Protein AF-0000000080867432 (afdb_homodimer)

Solvent-accessible surface area (backbone atoms only — not comparable to full-atom values): 8172 Å² total; per-residue (Å²): 126,86,88,74,66,73,33,24,35,27,32,34,70,90,60,59,46,29,37,35,76,30,63,21,35,27,71,86,76,63,45,57,24,34,33,33,27,39,71,51,92,87,46,49,41,31,28,40,49,43,70,65,50,68,28,68,39,75,54,96,84,38,81,37,52,37,47,37,83,75,42,79,51,134,124,87,88,74,66,74,33,24,36,27,32,35,73,88,60,59,48,29,36,36,75,31,63,22,35,27,70,86,77,62,46,55,24,34,31,34,28,40,73,52,92,86,46,50,42,32,29,39,50,43,68,65,50,70,29,68,40,76,56,95,86,37,80,38,50,37,47,36,83,73,42,79,52,134

Organism: NCBI:txid3151122

Radius of gyration: 16.71 Å; Cα contacts (8 Å, |Δi|>4): 340; chains: 2; bounding box: 36×56×39 Å

pLDDT: mean 95.45, std 9.07, range [40.12, 98.81]

Structure (mmCIF, N/CA/C/O backbone):
data_AF-0000000080867432-model_v1
#
loop_
_entity.id
_entity.type
_entity.pdbx_description
1 polymer 'DUF1653 domain-containing protein'
#
loop_
_atom_site.group_PDB
_atom_site.id
_atom_site.type_symbol
_atom_site.label_atom_id
_atom_site.label_alt_id
_atom_site.label_comp_id
_atom_site.label_asym_id
_atom_site.label_entity_id
_atom_site.label_seq_id
_atom_site.pdbx_PDB_ins_code
_atom_site.Cartn_x
_atom_site.Cartn_y
_atom_site.Cartn_z
_atom_site.occupancy
_atom_site.B_iso_or_equiv
_atom_site.auth_seq_id
_atom_site.auth_comp_id
_atom_site.auth_asym_id
_atom_site.auth_atom_id
_atom_site.pdbx_PDB_model_num
ATOM 1 N N . MET A 1 1 ? -16.922 -6.914 -13.891 1 40.34 1 MET A N 1
ATOM 2 C CA . MET A 1 1 ? -1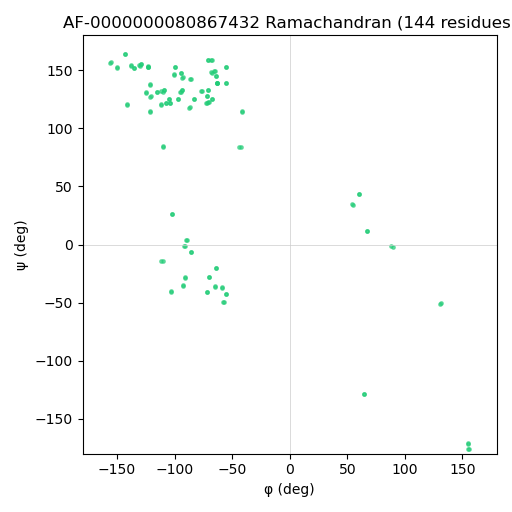6.562 -7.629 -12.672 1 40.34 1 MET A CA 1
ATOM 3 C C . MET A 1 1 ? -15.562 -6.824 -11.844 1 40.34 1 MET A C 1
ATOM 5 O O . MET A 1 1 ? -14.531 -6.387 -12.352 1 40.34 1 MET A O 1
ATOM 9 N N . ASP A 1 2 ? -16.062 -5.992 -10.844 1 53.31 2 ASP A N 1
ATOM 10 C CA . ASP A 1 2 ? -15.25 -5.109 -10.023 1 53.31 2 ASP A CA 1
ATOM 11 C C . ASP A 1 2 ? -13.961 -5.801 -9.578 1 53.31 2 ASP A C 1
ATOM 13 O O . ASP A 1 2 ? -14.008 -6.832 -8.898 1 53.31 2 ASP A O 1
ATOM 17 N N . LYS A 1 3 ? -12.828 -5.781 -10.5 1 69.81 3 LYS A N 1
ATOM 18 C CA . LYS A 1 3 ? -11.547 -6.414 -10.188 1 69.81 3 LYS A CA 1
ATOM 19 C C . LYS A 1 3 ? -11.148 -6.164 -8.734 1 69.81 3 LYS A C 1
ATOM 21 O O . LYS A 1 3 ? -11.234 -5.035 -8.25 1 69.81 3 LYS A O 1
ATOM 26 N N . LYS A 1 4 ? -11.156 -7.441 -8.062 1 85.19 4 LYS A N 1
ATOM 27 C CA . LYS A 1 4 ? -10.766 -7.367 -6.66 1 85.19 4 LYS A CA 1
ATOM 28 C C . LYS A 1 4 ? -9.555 -8.25 -6.375 1 85.19 4 LYS A C 1
ATOM 30 O O . LYS A 1 4 ? -9.312 -9.227 -7.09 1 85.19 4 LYS A O 1
ATOM 35 N N . ALA A 1 5 ? -8.695 -7.883 -5.691 1 95.06 5 ALA A N 1
ATOM 36 C CA . ALA A 1 5 ? -7.613 -8.648 -5.074 1 95.06 5 ALA A CA 1
ATOM 37 C C . ALA A 1 5 ? -7.801 -8.734 -3.561 1 95.06 5 ALA A C 1
ATOM 39 O O . ALA A 1 5 ? -7.293 -7.895 -2.814 1 95.06 5 ALA A O 1
ATOM 40 N N . PRO A 1 6 ? -8.648 -9.797 -3.197 1 95.75 6 PRO A N 1
ATOM 41 C CA . PRO A 1 6 ? -8.852 -9.906 -1.75 1 95.75 6 PRO A CA 1
ATOM 42 C C . PRO A 1 6 ? -7.539 -10.023 -0.976 1 95.75 6 PRO A C 1
ATOM 44 O O . PRO A 1 6 ? -6.543 -10.508 -1.513 1 95.75 6 PRO A O 1
ATOM 47 N N . ARG A 1 7 ? -7.648 -9.547 0.298 1 97.25 7 ARG A N 1
ATOM 48 C CA . ARG A 1 7 ? -6.488 -9.711 1.167 1 97.25 7 ARG A CA 1
ATOM 49 C C . ARG A 1 7 ? -6.203 -11.188 1.421 1 97.25 7 ARG A C 1
ATOM 51 O O . ARG A 1 7 ? -7.125 -11.992 1.539 1 97.25 7 ARG A O 1
ATOM 58 N N . GLY A 1 8 ? -4.984 -11.477 1.518 1 98.31 8 GLY A N 1
ATOM 59 C CA . GLY A 1 8 ? -4.594 -12.859 1.751 1 98.31 8 GLY A CA 1
ATOM 60 C C . GLY A 1 8 ? -3.191 -13.172 1.268 1 98.31 8 GLY A C 1
ATOM 61 O O . GLY A 1 8 ? -2.402 -12.258 1.004 1 98.31 8 GLY A O 1
ATOM 62 N N . ILE A 1 9 ? -2.895 -14.477 1.311 1 98.75 9 ILE A N 1
ATOM 63 C CA . ILE A 1 9 ? -1.599 -14.977 0.862 1 98.75 9 ILE A CA 1
ATOM 64 C C . ILE A 1 9 ? -1.692 -15.414 -0.597 1 98.75 9 ILE A C 1
ATOM 66 O O . ILE A 1 9 ? -2.625 -16.125 -0.979 1 98.75 9 ILE A O 1
ATOM 70 N N . TYR A 1 10 ? -0.769 -14.961 -1.347 1 98.75 10 TYR A N 1
ATOM 71 C CA . TYR A 1 10 ? -0.705 -15.273 -2.77 1 98.75 10 TYR A CA 1
ATOM 72 C C . TYR A 1 10 ? 0.629 -15.914 -3.129 1 98.75 10 TYR A C 1
ATOM 74 O O . TYR A 1 10 ? 1.663 -15.586 -2.543 1 98.75 10 TYR A O 1
ATOM 82 N N . ARG A 1 11 ? 0.59 -16.672 -4.113 1 98.75 11 ARG A N 1
ATOM 83 C CA . ARG A 1 11 ? 1.795 -17.266 -4.684 1 98.75 11 ARG A CA 1
ATOM 84 C C . ARG A 1 11 ? 2.086 -16.688 -6.066 1 98.75 11 ARG A C 1
ATOM 86 O O . ARG A 1 11 ? 1.245 -16.766 -6.965 1 98.75 11 ARG A O 1
ATOM 93 N N . HIS A 1 12 ? 3.246 -16.094 -6.203 1 98.5 12 HIS A N 1
ATOM 94 C CA . HIS A 1 12 ? 3.729 -15.703 -7.523 1 98.5 12 HIS A CA 1
ATOM 95 C C . HIS A 1 12 ? 4.062 -16.922 -8.375 1 98.5 12 HIS A C 1
ATOM 97 O O . HIS A 1 12 ? 4.531 -17.938 -7.855 1 98.5 12 HIS A O 1
ATOM 103 N N . TYR A 1 13 ? 3.898 -16.812 -9.609 1 98.19 13 TYR A N 1
ATOM 104 C CA . TYR A 1 13 ? 4.09 -17.984 -10.469 1 98.19 13 TYR A CA 1
ATOM 105 C C . TYR A 1 13 ? 5.539 -18.453 -10.43 1 98.19 13 TYR A C 1
ATOM 107 O O . TYR A 1 13 ? 5.828 -19.609 -10.75 1 98.19 13 TYR A O 1
ATOM 115 N N . LYS A 1 14 ? 6.406 -17.5 -10 1 97.75 14 LYS A N 1
ATOM 116 C CA . LYS A 1 14 ? 7.812 -17.875 -9.906 1 97.75 14 LYS A CA 1
ATOM 117 C C . LYS A 1 14 ? 8.117 -18.531 -8.562 1 97.75 14 LYS A C 1
ATOM 119 O O . LYS A 1 14 ? 9.242 -18.953 -8.312 1 97.75 14 LYS A O 1
ATOM 124 N N . GLY A 1 15 ? 7.117 -18.562 -7.609 1 97.75 15 GLY A N 1
ATOM 125 C CA . GLY A 1 15 ? 7.379 -19.359 -6.43 1 97.75 15 GLY A CA 1
ATOM 126 C C . GLY A 1 15 ? 7.098 -18.641 -5.133 1 97.75 15 GLY A C 1
ATOM 127 O O . GLY A 1 15 ? 6.34 -19.125 -4.289 1 97.75 15 GLY A O 1
ATOM 128 N N . PRO A 1 16 ? 7.633 -17.422 -4.965 1 98.12 16 PRO A N 1
ATOM 129 C CA . PRO A 1 16 ? 7.578 -16.797 -3.643 1 98.12 16 PRO A CA 1
ATOM 130 C C . PRO A 1 16 ? 6.156 -16.422 -3.229 1 98.12 16 PRO A C 1
ATOM 132 O O . PRO A 1 16 ? 5.277 -16.281 -4.082 1 98.12 16 PRO A O 1
ATOM 135 N N . LEU A 1 17 ? 6.023 -16.281 -1.925 1 98.69 17 LEU A N 1
ATOM 136 C CA . LEU A 1 17 ? 4.742 -15.922 -1.337 1 98.69 17 LEU A CA 1
ATOM 137 C C . LEU A 1 17 ? 4.699 -14.43 -0.999 1 98.69 17 LEU A C 1
ATOM 139 O O . LEU A 1 17 ? 5.711 -13.859 -0.583 1 98.69 17 LEU A O 1
ATOM 143 N N . TYR A 1 18 ? 3.492 -13.945 -1.147 1 98.75 18 TYR A N 1
ATOM 144 C CA . TYR A 1 18 ? 3.225 -12.555 -0.821 1 98.75 18 TYR A CA 1
ATOM 145 C C . TYR A 1 18 ? 1.93 -12.414 -0.029 1 98.75 18 TYR A C 1
ATOM 147 O O . TYR A 1 18 ? 1.02 -13.234 -0.17 1 98.75 18 TYR A O 1
ATOM 155 N N . GLU A 1 19 ? 1.891 -11.422 0.749 1 98.69 19 GLU A N 1
ATOM 156 C CA . GLU A 1 19 ? 0.644 -11.008 1.383 1 98.69 19 GLU A CA 1
ATOM 157 C C . GLU A 1 19 ? 0.071 -9.758 0.71 1 98.69 19 GLU A C 1
ATOM 159 O O . GLU A 1 19 ? 0.742 -8.727 0.625 1 98.69 19 GLU A O 1
ATOM 164 N N . VAL A 1 20 ? -1.109 -9.914 0.234 1 98.44 20 VAL A N 1
ATOM 165 C CA . VAL A 1 20 ? -1.816 -8.734 -0.256 1 98.44 20 VAL A CA 1
ATOM 166 C C . VAL A 1 20 ? -2.482 -8.008 0.911 1 98.44 20 VAL A C 1
ATOM 168 O O . VAL A 1 20 ? -3.268 -8.602 1.652 1 98.44 20 VAL A O 1
ATOM 171 N N . LEU A 1 21 ? -2.145 -6.695 1.019 1 96.94 21 LEU A N 1
ATOM 172 C CA . LEU A 1 21 ? -2.715 -5.867 2.078 1 96.94 21 LEU A CA 1
ATOM 173 C C . LEU A 1 21 ? -4 -5.195 1.61 1 96.94 21 LEU A C 1
ATOM 175 O O . LEU A 1 21 ? -4.855 -4.848 2.428 1 96.94 21 LEU A O 1
ATOM 179 N N . GLY A 1 22 ? -4.09 -4.973 0.364 1 96.75 22 GLY A N 1
ATOM 180 C CA . GLY A 1 22 ? -5.262 -4.34 -0.226 1 96.75 22 GLY A CA 1
ATOM 181 C C . GLY A 1 22 ? -4.961 -3.635 -1.535 1 96.75 22 GLY A C 1
ATOM 182 O O . GLY A 1 22 ? -3.861 -3.764 -2.078 1 96.75 22 GLY A O 1
ATOM 183 N N . VAL A 1 23 ? -6.02 -2.986 -2.025 1 98 23 VAL A N 1
ATOM 184 C CA . VAL A 1 23 ? -5.887 -2.168 -3.227 1 98 23 VAL A CA 1
ATOM 185 C C . VAL A 1 23 ? -5.941 -0.689 -2.852 1 98 23 VAL A C 1
ATOM 187 O O . VAL A 1 23 ? -6.891 -0.24 -2.207 1 98 23 VAL A O 1
ATOM 190 N N . ALA A 1 24 ? -4.867 -0.039 -3.225 1 98.12 24 ALA A N 1
ATOM 191 C CA . ALA A 1 24 ? -4.785 1.396 -2.957 1 98.12 24 ALA A CA 1
ATOM 192 C C . ALA A 1 24 ? -5.133 2.205 -4.203 1 98.12 24 ALA A C 1
ATOM 194 O O . ALA A 1 24 ? -4.965 1.728 -5.328 1 98.12 24 ALA A O 1
ATOM 195 N N . ARG A 1 25 ? -5.598 3.336 -3.898 1 97.69 25 ARG A N 1
ATOM 196 C CA . ARG A 1 25 ? -5.793 4.312 -4.969 1 97.69 25 ARG A CA 1
ATOM 197 C C . ARG A 1 25 ? -4.613 5.273 -5.051 1 97.69 25 ARG A C 1
ATOM 199 O O . ARG A 1 25 ? -4.203 5.852 -4.039 1 97.69 25 ARG A O 1
ATOM 206 N N . HIS A 1 26 ? -4.023 5.355 -6.258 1 97.69 26 HIS A N 1
ATOM 207 C CA . HIS A 1 26 ? -2.977 6.352 -6.457 1 97.69 26 HIS A CA 1
ATOM 208 C C . HIS A 1 26 ? -3.541 7.766 -6.406 1 97.69 26 HIS A C 1
ATOM 210 O O . HIS A 1 26 ? -4.344 8.148 -7.258 1 97.69 26 HIS A O 1
ATOM 216 N N . SER A 1 27 ? -3.002 8.594 -5.57 1 96.38 27 SER A N 1
ATOM 217 C CA . SER A 1 27 ? -3.617 9.883 -5.266 1 96.38 27 SER A CA 1
ATOM 218 C C . SER A 1 27 ? -3.531 10.828 -6.457 1 96.38 27 SER A C 1
ATOM 220 O O . SER A 1 27 ? -4.406 11.68 -6.648 1 96.38 27 SER A O 1
ATOM 222 N N . GLU A 1 28 ? -2.521 10.648 -7.266 1 94.56 28 GLU A N 1
ATOM 223 C CA . GLU A 1 28 ? -2.307 11.562 -8.383 1 94.56 28 GLU A CA 1
ATOM 224 C C . GLU A 1 28 ? -2.988 11.055 -9.648 1 94.56 28 GLU A C 1
ATOM 226 O O . GLU A 1 28 ? -3.543 11.836 -10.422 1 94.56 28 GLU A O 1
ATOM 231 N N . THR A 1 29 ? -3.045 9.758 -9.875 1 95.56 29 THR A N 1
ATOM 232 C CA . THR A 1 29 ? -3.537 9.219 -11.141 1 95.56 29 THR A CA 1
ATOM 233 C C . THR A 1 29 ? -4.867 8.5 -10.938 1 95.56 29 THR A C 1
ATOM 235 O O . THR A 1 29 ? -5.57 8.195 -11.906 1 95.56 29 THR A O 1
ATOM 238 N N . GLU A 1 30 ? -5.227 8.219 -9.742 1 95.94 30 GLU A N 1
ATOM 239 C CA . GLU A 1 30 ? -6.438 7.492 -9.359 1 95.94 30 GLU A CA 1
ATOM 240 C C . GLU A 1 30 ? -6.375 6.039 -9.82 1 95.94 30 GLU A C 1
ATOM 242 O O . GLU A 1 30 ? -7.379 5.324 -9.781 1 95.94 30 GLU A O 1
ATOM 247 N N . GLU A 1 31 ? -5.238 5.633 -10.227 1 96.12 31 GLU A N 1
ATOM 248 C CA . GLU A 1 31 ? -5.062 4.25 -10.656 1 96.12 31 GLU A CA 1
ATOM 249 C C . GLU A 1 31 ? -5.113 3.291 -9.469 1 96.12 31 GLU A C 1
ATOM 251 O O . GLU A 1 31 ? -4.5 3.547 -8.43 1 96.12 31 GLU A O 1
ATOM 256 N N . PRO A 1 32 ? -5.898 2.203 -9.625 1 97.94 32 PRO A N 1
ATOM 257 C CA . PRO A 1 32 ? -5.855 1.175 -8.586 1 97.94 32 PRO A CA 1
ATOM 258 C C . PRO A 1 32 ? -4.551 0.384 -8.594 1 97.94 32 PRO A C 1
ATOM 260 O O . PRO A 1 32 ? -4.121 -0.099 -9.641 1 97.94 32 PRO A O 1
ATOM 263 N N . LEU A 1 33 ? -3.916 0.308 -7.41 1 98.44 33 LEU A N 1
ATOM 264 C CA . LEU A 1 33 ? -2.67 -0.43 -7.23 1 98.44 33 LEU A CA 1
ATOM 265 C C . LEU A 1 33 ? -2.809 -1.462 -6.117 1 98.44 33 LEU A C 1
ATOM 267 O O . LEU A 1 33 ? -3.299 -1.147 -5.027 1 98.44 33 LEU A O 1
ATOM 271 N N . VAL A 1 34 ? -2.398 -2.674 -6.406 1 98.69 34 VAL A N 1
ATOM 272 C CA . VAL A 1 34 ? -2.336 -3.67 -5.34 1 98.69 34 VAL A CA 1
ATOM 273 C C . VAL A 1 34 ? -1.104 -3.422 -4.473 1 98.69 34 VAL A C 1
ATOM 275 O O . VAL A 1 34 ? -0.02 -3.143 -4.988 1 98.69 34 VAL A O 1
ATOM 278 N N . VAL A 1 35 ? -1.35 -3.434 -3.199 1 98.62 35 VAL A N 1
ATOM 279 C CA . VAL A 1 35 ? -0.269 -3.33 -2.223 1 98.62 35 VAL A CA 1
ATOM 280 C C . VAL A 1 35 ? -0.007 -4.699 -1.595 1 98.62 35 VAL A C 1
ATOM 282 O O . VAL A 1 35 ? -0.917 -5.316 -1.04 1 98.62 35 VAL A O 1
ATOM 285 N N . TYR A 1 36 ? 1.253 -5.121 -1.684 1 98.69 36 TYR A N 1
ATOM 286 C CA . TYR A 1 36 ? 1.547 -6.465 -1.205 1 98.69 36 TYR A CA 1
ATOM 287 C C . TYR A 1 36 ? 2.977 -6.562 -0.689 1 98.69 36 TYR A C 1
ATOM 289 O O . TYR A 1 36 ? 3.85 -5.805 -1.118 1 98.69 36 TYR A O 1
ATOM 297 N N . ARG A 1 37 ? 3.158 -7.434 0.199 1 98.44 37 ARG A N 1
ATOM 298 C CA . ARG A 1 37 ? 4.418 -7.609 0.916 1 98.44 37 ARG A CA 1
ATOM 299 C C . ARG A 1 37 ? 5.043 -8.961 0.597 1 98.44 37 ARG A C 1
ATOM 301 O O . ARG A 1 37 ? 4.355 -9.984 0.593 1 98.44 37 ARG A O 1
ATOM 308 N N . ALA A 1 38 ? 6.316 -8.898 0.272 1 98.25 38 ALA A N 1
ATOM 309 C CA . ALA A 1 38 ? 7.047 -10.156 0.146 1 98.25 38 ALA A CA 1
ATOM 310 C C . ALA A 1 38 ? 7.098 -10.898 1.479 1 98.25 38 ALA A C 1
ATOM 312 O O . ALA A 1 38 ? 7.289 -10.289 2.531 1 98.25 38 ALA A O 1
ATOM 313 N N . LEU A 1 39 ? 6.93 -12.156 1.463 1 98.31 39 LEU A N 1
ATOM 314 C CA . LEU A 1 39 ? 7.035 -12.953 2.682 1 98.31 39 LEU A CA 1
ATOM 315 C C . LEU A 1 39 ? 8.383 -13.672 2.746 1 98.31 39 LEU A C 1
ATOM 317 O O . LEU A 1 39 ? 8.469 -14.773 3.293 1 98.31 39 LEU A O 1
ATOM 321 N N . TYR A 1 40 ? 9.281 -13.125 2.133 1 97.44 40 TYR A N 1
ATOM 322 C CA . TYR A 1 40 ? 10.672 -13.578 2.129 1 97.44 40 TYR A CA 1
ATOM 323 C C . TYR A 1 40 ? 11.633 -12.398 2.119 1 97.44 40 TYR A C 1
ATOM 325 O O . TYR A 1 40 ? 11.219 -11.258 1.903 1 97.44 40 TYR A O 1
ATOM 333 N N . GLY A 1 41 ? 12.883 -12.711 2.447 1 95.88 41 GLY A N 1
ATOM 334 C CA . GLY A 1 41 ? 13.867 -11.641 2.443 1 95.88 41 GLY A CA 1
ATOM 335 C C . GLY A 1 41 ? 13.594 -10.57 3.48 1 95.88 41 GLY A C 1
ATOM 336 O O . GLY A 1 41 ? 13.398 -10.875 4.66 1 95.88 41 GLY A O 1
ATOM 337 N N . ASP A 1 42 ? 13.586 -9.281 3.039 1 94.94 42 ASP A N 1
ATOM 338 C CA . ASP A 1 42 ? 13.43 -8.141 3.945 1 94.94 42 ASP A CA 1
ATOM 339 C C . ASP A 1 42 ? 11.953 -7.789 4.133 1 94.94 42 ASP A C 1
ATOM 341 O O . ASP A 1 42 ? 11.633 -6.75 4.715 1 94.94 42 ASP A O 1
ATOM 345 N N . TYR A 1 43 ? 11.023 -8.602 3.529 1 96.5 43 TYR A N 1
ATOM 346 C CA . TYR A 1 43 ? 9.586 -8.367 3.66 1 96.5 43 TYR A CA 1
ATOM 347 C C . TYR A 1 43 ? 9.203 -7 3.107 1 96.5 43 TYR A C 1
ATOM 349 O O . TYR A 1 43 ? 8.414 -6.277 3.715 1 96.5 43 TYR A O 1
ATOM 357 N N . GLY A 1 44 ? 9.805 -6.742 1.944 1 96.38 44 GLY A N 1
ATOM 358 C CA . GLY A 1 44 ? 9.57 -5.457 1.3 1 96.38 44 GLY A CA 1
ATOM 359 C C . GLY A 1 44 ? 8.141 -5.266 0.852 1 96.38 44 GLY A C 1
ATOM 360 O O . GLY A 1 44 ? 7.445 -6.234 0.536 1 96.38 44 GLY A O 1
ATOM 361 N N . LEU A 1 45 ? 7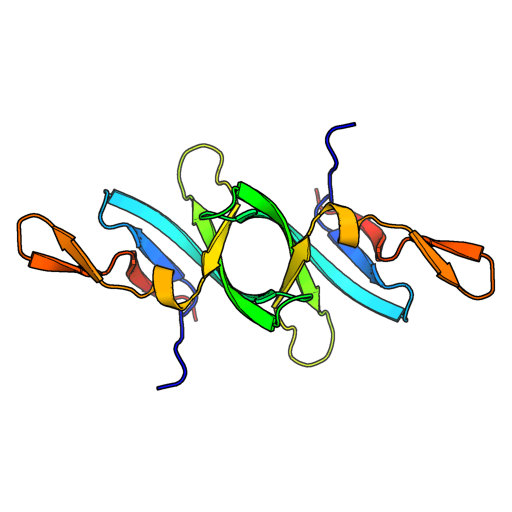.766 -4.035 0.871 1 98 45 LEU A N 1
ATOM 362 C CA . LEU A 1 45 ? 6.441 -3.637 0.401 1 98 45 LEU A CA 1
ATOM 363 C C . LEU A 1 45 ? 6.488 -3.223 -1.065 1 98 45 LEU A C 1
ATOM 365 O O . LEU A 1 45 ? 7.379 -2.473 -1.476 1 98 45 LEU A O 1
ATOM 369 N N . TRP A 1 46 ? 5.555 -3.744 -1.8 1 98.38 46 TRP A N 1
ATOM 370 C CA . TRP A 1 46 ? 5.484 -3.539 -3.242 1 98.38 46 TRP A CA 1
ATOM 371 C C . TRP A 1 46 ? 4.094 -3.076 -3.66 1 98.38 46 TRP A C 1
ATOM 373 O O . TRP A 1 46 ? 3.115 -3.311 -2.945 1 98.38 46 TRP A O 1
ATOM 383 N N . THR A 1 47 ? 4.074 -2.414 -4.766 1 98.56 47 THR A N 1
ATOM 384 C CA . THR A 1 47 ? 2.799 -2.125 -5.414 1 98.56 47 THR A CA 1
ATOM 385 C C . THR A 1 47 ? 2.904 -2.322 -6.926 1 98.56 47 THR A C 1
ATOM 387 O O . THR A 1 47 ? 3.99 -2.199 -7.5 1 98.56 47 THR A O 1
ATOM 390 N N . ARG A 1 48 ? 1.805 -2.605 -7.527 1 98.12 48 ARG A N 1
ATOM 391 C CA . ARG A 1 48 ? 1.702 -2.762 -8.977 1 98.12 48 ARG A CA 1
ATOM 392 C C . ARG A 1 48 ? 0.274 -2.52 -9.453 1 98.12 48 ARG A C 1
ATOM 394 O O . ARG A 1 48 ? -0.678 -2.672 -8.688 1 98.12 48 ARG A O 1
ATOM 401 N N . PRO A 1 49 ? 0.124 -2.162 -10.695 1 98.12 49 PRO A N 1
ATOM 402 C CA . PRO A 1 49 ? -1.253 -2.012 -11.172 1 98.12 49 PRO A CA 1
ATOM 403 C C . PRO A 1 49 ? -2.096 -3.266 -10.953 1 98.12 49 PRO A C 1
ATOM 405 O O . PRO A 1 49 ? -1.611 -4.383 -11.148 1 98.12 49 PRO A O 1
ATOM 408 N N . LEU A 1 50 ? -3.344 -3.006 -10.531 1 98.38 50 LEU A N 1
ATOM 409 C CA . LEU A 1 50 ? -4.254 -4.098 -10.195 1 98.38 50 LEU A CA 1
ATOM 410 C C . LEU A 1 50 ? -4.395 -5.059 -11.375 1 98.38 50 LEU A C 1
ATOM 412 O O . LEU A 1 50 ? -4.312 -6.277 -11.195 1 98.38 50 LEU A O 1
ATOM 416 N N . ASP A 1 51 ? -4.516 -4.531 -12.578 1 97 51 ASP A N 1
ATOM 417 C CA . ASP A 1 51 ? -4.73 -5.363 -13.758 1 97 51 ASP A CA 1
ATOM 418 C C . ASP A 1 51 ? -3.521 -6.262 -14.023 1 97 51 ASP A C 1
ATOM 420 O O . ASP A 1 51 ? -3.676 -7.41 -14.438 1 97 51 ASP A O 1
ATOM 424 N N . MET A 1 52 ? -2.393 -5.727 -13.766 1 97.81 52 MET A N 1
ATOM 425 C CA . MET A 1 52 ? -1.176 -6.504 -13.984 1 97.81 52 MET A CA 1
ATOM 426 C C . MET A 1 52 ? -1.041 -7.609 -12.938 1 97.81 52 MET A C 1
ATOM 428 O O . MET A 1 52 ? -0.576 -8.711 -13.25 1 97.81 52 MET A O 1
ATOM 432 N N . PHE A 1 53 ? -1.347 -7.301 -11.742 1 98.31 53 PHE A N 1
ATOM 433 C CA . PHE A 1 53 ? -1.312 -8.281 -10.664 1 98.31 53 PHE A CA 1
ATOM 434 C C . PHE A 1 53 ? -2.246 -9.445 -10.961 1 98.31 53 PHE A C 1
ATOM 436 O O . PHE A 1 53 ? -1.906 -10.602 -10.695 1 98.31 53 PHE A O 1
ATOM 443 N N . LEU A 1 54 ? -3.34 -9.203 -11.555 1 97.88 54 LEU A N 1
ATOM 444 C CA . LEU A 1 54 ? -4.387 -10.195 -11.75 1 97.88 54 LEU A CA 1
ATOM 445 C C . LEU A 1 54 ? -4.211 -10.914 -13.086 1 97.88 54 LEU A C 1
ATOM 447 O O . LEU A 1 54 ? -4.973 -11.828 -13.406 1 97.88 54 LEU A O 1
ATOM 451 N N . GLU A 1 55 ? -3.254 -10.547 -13.797 1 97.5 55 GLU A N 1
ATOM 452 C CA . GLU A 1 55 ? -3.078 -11.102 -15.141 1 97.5 55 GLU A CA 1
ATOM 453 C C . GLU A 1 55 ? -2.625 -12.555 -15.086 1 97.5 55 GLU A C 1
ATOM 455 O O . GLU A 1 55 ? -2.168 -13.031 -14.039 1 97.5 55 GLU A O 1
ATOM 460 N N . THR A 1 56 ? -2.887 -13.195 -16.234 1 97.81 56 THR A N 1
ATOM 461 C CA . THR A 1 56 ? -2.268 -14.492 -16.469 1 97.81 56 THR A CA 1
ATOM 462 C C . THR A 1 56 ? -0.977 -14.336 -17.266 1 97.81 56 THR A C 1
ATOM 464 O O . THR A 1 56 ? -0.838 -13.398 -18.062 1 97.81 56 THR A O 1
ATOM 467 N N . VAL A 1 57 ? -0.078 -15.227 -16.953 1 97.56 57 VAL A N 1
ATOM 468 C CA . VAL A 1 57 ? 1.17 -15.289 -17.703 1 97.56 57 VAL A CA 1
ATOM 469 C C . VAL A 1 57 ? 1.351 -16.688 -18.297 1 97.56 57 VAL A C 1
ATOM 471 O O . VAL A 1 57 ? 0.752 -17.656 -17.812 1 97.56 57 VAL A O 1
ATOM 474 N N . GLU A 1 58 ? 2.094 -16.766 -19.406 1 97.44 58 GLU A N 1
ATOM 475 C CA . GLU A 1 58 ? 2.365 -18.047 -20.031 1 97.44 58 GLU A CA 1
ATOM 476 C C . GLU A 1 58 ? 3.605 -18.703 -19.422 1 97.44 58 GLU A C 1
ATOM 478 O O . GLU A 1 58 ? 4.699 -18.141 -19.484 1 97.44 58 GLU A O 1
ATOM 483 N N . VAL A 1 59 ? 3.391 -19.844 -18.828 1 96.19 59 VAL A N 1
ATOM 484 C CA . VAL A 1 59 ? 4.48 -20.656 -18.297 1 96.19 59 VAL A CA 1
ATOM 485 C C . VAL A 1 59 ? 4.48 -22.031 -18.953 1 96.19 59 VAL A C 1
ATOM 487 O O . VAL A 1 59 ? 3.531 -22.797 -18.781 1 96.19 59 VAL A O 1
ATOM 490 N N . GLN A 1 60 ? 5.555 -22.266 -19.703 1 95.25 60 GLN A N 1
ATOM 491 C CA . GLN A 1 60 ? 5.66 -23.531 -20.422 1 95.25 60 GLN A CA 1
ATOM 492 C C . GLN A 1 60 ? 4.438 -23.766 -21.297 1 95.25 60 GLN A C 1
ATOM 494 O O . GLN A 1 60 ? 3.881 -24.859 -21.328 1 95.25 60 GLN A O 1
ATOM 499 N N . GLY A 1 61 ? 3.934 -22.75 -21.812 1 95.94 61 GLY A N 1
ATOM 500 C CA . GLY A 1 61 ? 2.854 -22.844 -22.766 1 95.94 61 GLY A CA 1
ATOM 501 C C . GLY A 1 61 ? 1.478 -22.859 -22.125 1 95.94 61 GLY A C 1
ATOM 502 O O . GLY A 1 61 ? 0.463 -22.938 -22.828 1 95.94 61 GLY A O 1
ATOM 503 N N . GLU A 1 62 ? 1.464 -22.812 -20.828 1 97.38 62 GLU A N 1
ATOM 504 C CA . GLU A 1 62 ? 0.189 -22.844 -20.125 1 97.38 62 GLU A CA 1
ATOM 505 C C . GLU A 1 62 ? -0.093 -21.5 -19.438 1 97.38 62 GLU A C 1
ATOM 507 O O . GLU A 1 62 ? 0.805 -20.906 -18.844 1 97.38 62 GLU A O 1
ATOM 512 N N . PRO A 1 63 ? -1.309 -21.047 -19.672 1 97.62 63 PRO A N 1
ATOM 513 C CA . PRO A 1 63 ? -1.691 -19.828 -18.953 1 97.62 63 PRO A CA 1
ATOM 514 C C . PRO A 1 63 ? -1.9 -20.062 -17.453 1 97.62 63 PRO A C 1
ATOM 516 O O . PRO A 1 63 ? -2.682 -20.938 -17.078 1 97.62 63 PRO A O 1
ATOM 519 N N . VAL A 1 64 ? -1.155 -19.328 -16.641 1 98.06 64 VAL A N 1
ATOM 520 C CA . VAL A 1 64 ? -1.315 -19.406 -15.188 1 98.06 64 VAL A CA 1
ATOM 521 C C . VAL A 1 64 ? -1.445 -18 -14.609 1 98.06 64 VAL A C 1
ATOM 523 O O . VAL A 1 64 ? -0.949 -17.031 -15.188 1 98.06 64 VAL A O 1
ATOM 526 N N . PRO A 1 65 ? -2.129 -17.906 -13.438 1 98.31 65 PRO A N 1
ATOM 527 C CA . PRO A 1 65 ? -2.158 -16.578 -12.812 1 98.31 65 PRO A CA 1
ATOM 528 C C . PRO A 1 65 ? -0.771 -16.078 -12.406 1 98.31 65 PRO A C 1
ATOM 530 O O . PRO A 1 65 ? 0.061 -16.875 -11.953 1 98.31 65 PRO A O 1
ATOM 533 N N . ARG A 1 66 ? -0.512 -14.828 -12.617 1 98.5 66 ARG A N 1
ATOM 534 C C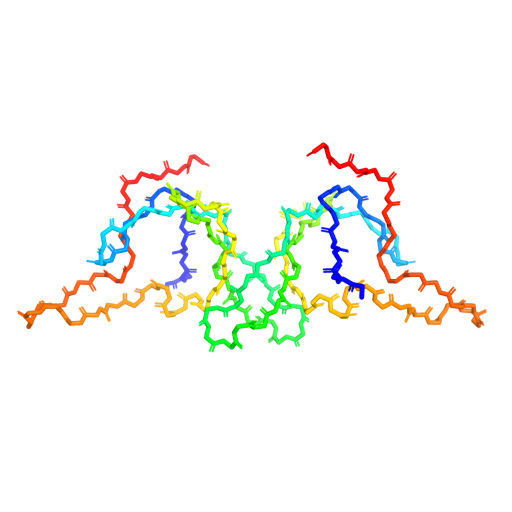A . ARG A 1 66 ? 0.735 -14.258 -12.117 1 98.5 66 ARG A CA 1
ATOM 535 C C . ARG A 1 66 ? 0.85 -14.43 -10.609 1 98.5 66 ARG A C 1
ATOM 537 O O . ARG A 1 66 ? 1.908 -14.805 -10.102 1 98.5 66 ARG A O 1
ATOM 544 N N . PHE A 1 67 ? -0.181 -14.07 -9.891 1 98.69 67 PHE A N 1
ATOM 545 C CA . PHE A 1 67 ? -0.347 -14.32 -8.469 1 98.69 67 PHE A CA 1
ATOM 546 C C . PHE A 1 67 ? -1.601 -15.141 -8.203 1 98.69 67 PHE A C 1
ATOM 548 O O . PHE A 1 67 ? -2.693 -14.773 -8.633 1 98.69 67 PHE A O 1
ATOM 555 N N . ALA A 1 68 ? -1.47 -16.203 -7.484 1 98.31 68 ALA A N 1
ATOM 556 C CA . ALA A 1 68 ? -2.598 -17.078 -7.141 1 98.31 68 ALA A CA 1
ATOM 557 C C . ALA A 1 68 ? -2.943 -16.953 -5.66 1 98.31 68 ALA A C 1
ATOM 559 O O . ALA A 1 68 ? -2.062 -17.047 -4.801 1 98.31 68 ALA A O 1
ATOM 560 N N . LEU A 1 69 ? -4.223 -16.812 -5.441 1 97.88 69 LEU A N 1
ATOM 561 C CA . LEU A 1 69 ? -4.668 -16.766 -4.055 1 97.88 69 LEU A CA 1
ATOM 562 C C . LEU A 1 69 ? -4.582 -18.141 -3.398 1 97.88 69 LEU A C 1
ATOM 564 O O . LEU A 1 69 ? -5.188 -19.094 -3.877 1 97.88 69 LEU A O 1
ATOM 568 N N . GLU A 1 70 ? -3.822 -18.172 -2.348 1 98.25 70 GLU A N 1
ATOM 569 C CA . GLU A 1 70 ? -3.707 -19.438 -1.63 1 98.25 70 GLU A CA 1
ATOM 570 C C . GLU A 1 70 ? -4.551 -19.422 -0.359 1 98.25 70 GLU A C 1
ATOM 572 O O . GLU A 1 70 ? -5.129 -20.453 0.014 1 98.25 70 GLU A O 1
ATOM 577 N N . LYS A 1 71 ? -4.543 -18.344 0.309 1 97.75 71 LYS A N 1
ATOM 578 C CA . LYS A 1 71 ? -5.301 -18.188 1.547 1 97.75 71 LYS A CA 1
ATOM 579 C C . LYS A 1 71 ? -5.902 -16.797 1.651 1 97.75 71 LYS A C 1
ATOM 581 O O . LYS A 1 71 ? -5.176 -15.805 1.74 1 97.75 71 LYS A O 1
ATOM 586 N N . ALA A 1 72 ? -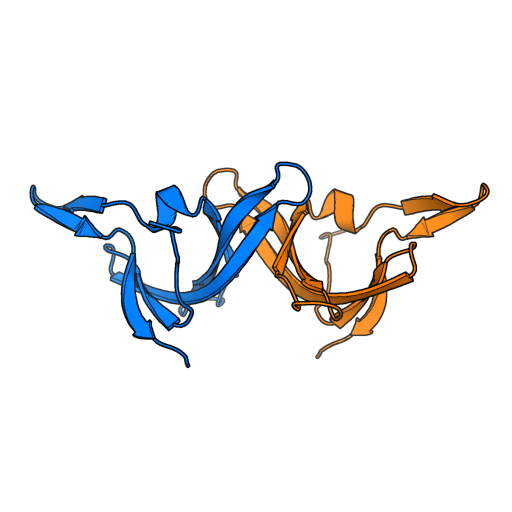7.211 -16.734 1.754 1 95.69 72 ALA A N 1
ATOM 587 C CA . ALA A 1 72 ? -7.898 -15.453 1.895 1 95.69 72 ALA A CA 1
ATOM 588 C C . ALA A 1 72 ? -7.98 -15.031 3.359 1 95.69 72 ALA A C 1
ATOM 590 O O . ALA A 1 72 ? -8.094 -15.875 4.25 1 95.69 72 ALA A O 1
ATOM 591 N N . PHE A 1 73 ? -7.828 -13.672 3.543 1 94.69 73 PHE A N 1
ATOM 592 C CA . PHE A 1 73 ? -8.07 -13.141 4.879 1 94.69 73 PHE A CA 1
ATOM 593 C C . PHE A 1 73 ? -9.516 -12.672 5.023 1 94.69 73 PHE A C 1
ATOM 595 O O . PHE A 1 73 ? -10.156 -12.289 4.039 1 94.69 73 PHE A O 1
ATOM 602 N N . PRO A 1 74 ? -10.109 -12.867 6.215 1 85.12 74 PRO A N 1
ATOM 603 C CA . PRO A 1 74 ? -11.492 -12.414 6.414 1 85.12 74 PRO A CA 1
ATOM 604 C C . PRO A 1 74 ? -11.68 -10.93 6.117 1 85.12 74 PRO A C 1
ATOM 606 O O . PRO A 1 74 ? -10.734 -10.148 6.23 1 85.12 74 PRO A O 1
ATOM 609 N N . MET B 1 1 ? 19.828 12.414 2.355 1 40.12 1 MET B N 1
ATOM 610 C CA . MET B 1 1 ? 19.016 12.008 3.496 1 40.12 1 MET B CA 1
ATOM 611 C C . MET B 1 1 ? 17.938 11.023 3.068 1 40.12 1 MET B C 1
ATOM 613 O O . MET B 1 1 ? 17.156 11.305 2.148 1 40.12 1 MET B O 1
ATOM 617 N N . ASP B 1 2 ? 18.219 9.648 3.186 1 53.28 2 ASP B N 1
ATOM 618 C CA . ASP B 1 2 ? 17.328 8.578 2.746 1 53.28 2 ASP B CA 1
ATOM 619 C C . ASP B 1 2 ? 15.891 8.867 3.158 1 53.28 2 ASP B C 1
ATOM 621 O O . ASP B 1 2 ? 15.594 9.016 4.348 1 53.28 2 ASP B O 1
ATOM 625 N N . LYS B 1 3 ? 15.078 9.742 2.27 1 69.44 3 LYS B N 1
ATOM 626 C CA . LYS B 1 3 ? 13.695 10.086 2.555 1 69.44 3 LYS B CA 1
ATOM 627 C C . LYS B 1 3 ? 12.922 8.875 3.082 1 69.44 3 LYS B C 1
ATOM 629 O O . LYS B 1 3 ? 12.992 7.789 2.504 1 69.44 3 LYS B O 1
ATOM 634 N N . LYS B 1 4 ? 12.555 9.172 4.457 1 85.56 4 LYS B N 1
ATOM 635 C CA . LYS B 1 4 ? 11.797 8.102 5.09 1 85.56 4 LYS B CA 1
ATOM 636 C C . LYS B 1 4 ? 10.438 8.602 5.574 1 85.56 4 LYS B C 1
ATOM 638 O O . LYS B 1 4 ? 10.273 9.797 5.84 1 85.56 4 LYS B O 1
ATOM 643 N N . ALA B 1 5 ? 9.477 7.953 5.41 1 95.06 5 ALA B N 1
ATOM 644 C CA . ALA B 1 5 ? 8.164 8.109 6.023 1 95.06 5 ALA B CA 1
ATOM 645 C C . ALA B 1 5 ? 7.883 6.98 7.012 1 95.06 5 ALA B C 1
ATOM 647 O O . ALA B 1 5 ? 7.301 5.957 6.645 1 95.06 5 ALA B O 1
ATOM 648 N N . PRO B 1 6 ? 8.438 7.246 8.289 1 95.81 6 PRO B N 1
ATOM 649 C CA . PRO B 1 6 ? 8.188 6.176 9.258 1 95.81 6 PRO B CA 1
ATOM 650 C C . PRO B 1 6 ? 6.707 5.844 9.406 1 95.81 6 PRO B C 1
ATOM 652 O O . PRO B 1 6 ? 5.852 6.703 9.18 1 95.81 6 PRO B O 1
ATOM 655 N N . ARG B 1 7 ? 6.512 4.551 9.789 1 97.31 7 ARG B N 1
ATOM 656 C CA . ARG B 1 7 ? 5.137 4.156 10.07 1 97.31 7 ARG B CA 1
ATOM 657 C C . ARG B 1 7 ? 4.582 4.926 11.266 1 97.31 7 ARG B C 1
ATOM 659 O O . ARG B 1 7 ? 5.309 5.211 12.219 1 97.31 7 ARG B O 1
ATOM 666 N N . GLY B 1 8 ? 3.355 5.203 11.195 1 98.31 8 GLY B N 1
ATOM 667 C CA . GLY B 1 8 ? 2.721 5.941 12.273 1 98.31 8 GLY B CA 1
ATOM 668 C C . GLY B 1 8 ? 1.493 6.715 11.828 1 98.31 8 GLY B C 1
ATOM 669 O O . GLY B 1 8 ? 0.957 6.465 10.75 1 98.31 8 GLY B O 1
ATOM 670 N N . ILE B 1 9 ? 1.025 7.551 12.766 1 98.81 9 ILE B N 1
ATOM 671 C CA . ILE B 1 9 ? -0.14 8.391 12.516 1 98.81 9 ILE B CA 1
ATOM 672 C C . ILE B 1 9 ? 0.313 9.773 12.047 1 98.81 9 ILE B C 1
ATOM 674 O O . ILE B 1 9 ? 1.208 10.375 12.641 1 98.81 9 ILE B O 1
ATOM 678 N N . TYR B 1 10 ? -0.276 10.195 11 1 98.75 10 TYR B N 1
ATOM 679 C CA . TYR B 1 10 ? 0.036 11.492 10.406 1 98.75 10 TYR B CA 1
ATOM 680 C C . TYR B 1 10 ? -1.212 12.359 10.305 1 98.75 10 TYR B C 1
ATOM 682 O O . TYR B 1 10 ? -2.314 11.852 10.086 1 98.75 10 TYR B O 1
ATOM 690 N N . ARG B 1 11 ? -0.993 13.578 10.336 1 98.75 11 ARG B N 1
ATOM 691 C CA . ARG B 1 11 ? -2.049 14.562 10.109 1 98.75 11 ARG B CA 1
ATOM 692 C C . ARG B 1 11 ? -1.845 15.305 8.797 1 98.75 11 ARG B C 1
ATOM 694 O O . ARG B 1 11 ? -0.798 15.914 8.578 1 98.75 11 ARG B O 1
ATOM 701 N N . HIS B 1 12 ? -2.812 15.188 7.918 1 98.56 12 HIS B N 1
ATOM 702 C CA . HIS B 1 12 ? -2.832 16.016 6.719 1 98.56 12 HIS B CA 1
ATOM 703 C C . HIS B 1 12 ? -3.074 17.484 7.066 1 98.56 12 HIS B C 1
ATOM 705 O O . HIS B 1 12 ? -3.816 17.797 8 1 98.56 12 HIS B O 1
ATOM 711 N N . TYR B 1 13 ? -2.543 18.344 6.336 1 98.19 13 TYR B N 1
ATOM 712 C CA . TYR B 1 13 ? -2.637 19.766 6.68 1 98.19 13 TYR B CA 1
ATOM 713 C C . TYR B 1 13 ? -4.086 20.234 6.637 1 98.19 13 TYR B C 1
ATOM 715 O O . TYR B 1 13 ? -4.43 21.25 7.258 1 98.19 13 TYR B O 1
ATOM 723 N N . LYS B 1 14 ? -4.898 19.438 5.898 1 97.75 14 LYS B N 1
ATOM 724 C CA . LYS B 1 14 ? -6.312 19.797 5.832 1 97.75 14 LYS B CA 1
ATOM 725 C C . LYS B 1 14 ? -7.082 19.219 7.02 1 97.75 14 LYS B C 1
ATOM 727 O O . LYS B 1 14 ? -8.281 19.469 7.156 1 97.75 14 LYS B O 1
ATOM 732 N N . GLY B 1 15 ? -6.426 18.375 7.875 1 97.69 15 GLY B N 1
ATOM 733 C CA . GLY B 1 15 ? -7.133 18 9.094 1 97.69 15 GLY B CA 1
ATOM 734 C C . GLY B 1 15 ? -7.141 16.516 9.359 1 97.69 15 GLY B C 1
ATOM 735 O O . GLY B 1 15 ? -6.738 16.062 10.438 1 97.69 15 GLY B O 1
ATOM 736 N N . PRO B 1 16 ? -7.531 15.703 8.367 1 98.06 16 PRO B N 1
ATOM 737 C CA . PRO B 1 16 ? -7.773 14.289 8.656 1 98.06 16 PRO B CA 1
ATOM 738 C C . PRO B 1 16 ? -6.496 1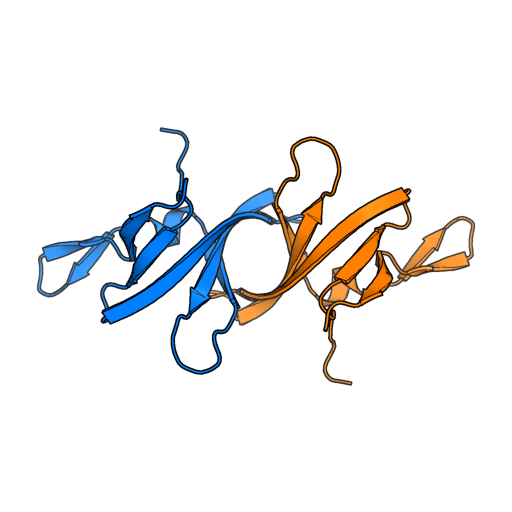3.539 9.023 1 98.06 16 PRO B C 1
ATOM 740 O O . PRO B 1 16 ? -5.395 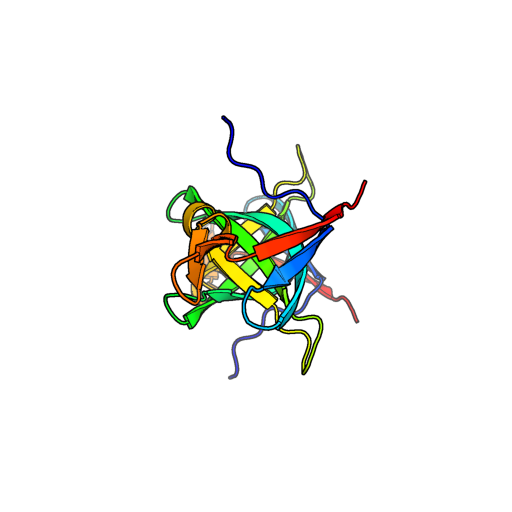13.977 8.688 1 98.06 16 PRO B O 1
ATOM 743 N N . LEU B 1 17 ? -6.734 12.43 9.695 1 98.62 17 LEU B N 1
ATOM 744 C CA . LEU B 1 17 ? -5.637 11.57 10.133 1 98.62 17 LEU B CA 1
ATOM 745 C C . LEU B 1 17 ? -5.488 10.367 9.203 1 98.62 17 LEU B C 1
ATOM 747 O O . LEU B 1 17 ? -6.484 9.836 8.703 1 98.62 17 LEU B O 1
ATOM 751 N N . TYR B 1 18 ? -4.234 10.023 9.094 1 98.75 18 TYR B N 1
ATOM 752 C CA . TYR B 1 18 ? -3.877 8.859 8.297 1 98.75 18 TYR B CA 1
ATOM 753 C C . TYR B 1 18 ? -2.861 7.984 9.023 1 98.75 18 TYR B C 1
ATOM 755 O O . TYR B 1 18 ? -2.076 8.477 9.828 1 98.75 18 TYR B O 1
ATOM 763 N N . GLU B 1 19 ? -2.908 6.754 8.711 1 98.69 19 GLU B N 1
ATOM 764 C CA . GLU B 1 19 ? -1.852 5.832 9.117 1 98.69 19 GLU B CA 1
ATOM 765 C C . GLU B 1 19 ? -0.937 5.488 7.949 1 98.69 19 GLU B C 1
ATOM 767 O O . GLU B 1 19 ? -1.4 5.012 6.91 1 98.69 19 GLU B O 1
ATOM 772 N N . VAL B 1 20 ? 0.287 5.77 8.133 1 98.5 20 VAL B N 1
ATOM 773 C CA . VAL B 1 20 ? 1.265 5.309 7.156 1 98.5 20 VAL B CA 1
ATOM 774 C C . VAL B 1 20 ? 1.66 3.865 7.461 1 98.5 20 VAL B C 1
ATOM 776 O O . VAL B 1 20 ? 2.105 3.559 8.57 1 98.5 20 VAL B O 1
ATOM 779 N N . LEU B 1 21 ? 1.5 3.014 6.426 1 96.94 21 LEU B N 1
ATOM 780 C CA . LEU B 1 21 ? 1.846 1.604 6.566 1 96.94 21 LEU B CA 1
ATOM 781 C C . LEU B 1 21 ? 3.295 1.357 6.16 1 96.94 21 LEU B C 1
ATOM 783 O O . LEU B 1 21 ? 3.916 0.393 6.613 1 96.94 21 LEU B O 1
ATOM 787 N N . GLY B 1 22 ? 3.781 2.15 5.293 1 96.81 22 GLY B N 1
ATOM 788 C CA . GLY B 1 22 ? 5.148 2.039 4.812 1 96.81 22 GLY B CA 1
ATOM 789 C C . GLY B 1 22 ? 5.348 2.643 3.438 1 96.81 22 GLY B C 1
ATOM 790 O O . GLY B 1 22 ? 4.449 3.293 2.902 1 96.81 22 GLY B O 1
ATOM 791 N N . VAL B 1 23 ? 6.57 2.459 2.967 1 98 23 VAL B N 1
ATOM 792 C CA . VAL B 1 23 ? 6.914 2.887 1.615 1 98 23 VAL B CA 1
ATOM 793 C C . VAL B 1 23 ? 7.066 1.665 0.711 1 98 23 VAL B C 1
ATOM 795 O O . VAL B 1 23 ? 7.84 0.753 1.012 1 98 23 VAL B O 1
ATOM 798 N N . ALA B 1 24 ? 6.258 1.695 -0.313 1 98.12 24 ALA B N 1
ATOM 799 C CA . ALA B 1 24 ? 6.305 0.606 -1.285 1 98.12 24 ALA B CA 1
ATOM 800 C C . ALA B 1 24 ? 7.117 1.006 -2.514 1 98.12 24 ALA B C 1
ATOM 802 O O . ALA B 1 24 ? 7.215 2.189 -2.842 1 98.12 24 ALA B O 1
ATOM 803 N N . ARG B 1 25 ? 7.633 -0.001 -3.072 1 97.75 25 ARG B N 1
ATOM 804 C CA . ARG B 1 25 ? 8.266 0.179 -4.375 1 97.75 25 ARG B CA 1
ATOM 805 C C . ARG B 1 25 ? 7.316 -0.197 -5.504 1 97.75 25 ARG B C 1
ATOM 807 O O . ARG B 1 25 ? 6.719 -1.276 -5.488 1 97.75 25 ARG B O 1
ATOM 814 N N . HIS B 1 26 ? 7.117 0.762 -6.434 1 97.69 26 HIS B N 1
ATOM 815 C CA . HIS B 1 26 ? 6.324 0.444 -7.613 1 97.69 26 HIS B CA 1
ATOM 816 C C . HIS B 1 26 ? 7.043 -0.564 -8.508 1 97.69 26 HIS B C 1
ATOM 818 O O . HIS B 1 26 ? 8.102 -0.267 -9.055 1 97.69 26 HIS B O 1
ATOM 824 N N . SER B 1 27 ? 6.41 -1.641 -8.82 1 96.5 27 SER B N 1
ATOM 825 C CA . SER B 1 27 ? 7.086 -2.768 -9.461 1 96.5 27 SER B CA 1
ATOM 826 C C . SER B 1 27 ? 7.48 -2.438 -10.891 1 96.5 27 SER B C 1
ATOM 828 O O . SER B 1 27 ? 8.484 -2.949 -11.398 1 96.5 27 SER B O 1
ATOM 830 N N . GLU B 1 28 ? 6.746 -1.568 -11.508 1 94.75 28 GLU B N 1
ATOM 831 C CA . GLU B 1 28 ? 6.996 -1.254 -12.914 1 94.75 28 GLU B CA 1
ATOM 832 C C . GLU B 1 28 ? 7.938 -0.061 -13.047 1 94.75 28 GLU B C 1
ATOM 834 O O . GLU B 1 28 ? 8.805 -0.044 -13.93 1 94.75 28 GLU B O 1
ATOM 839 N N . THR B 1 29 ? 7.855 0.923 -12.172 1 95.69 29 THR B N 1
ATOM 840 C CA . THR B 1 29 ? 8.609 2.16 -12.336 1 95.69 29 THR B CA 1
ATOM 841 C C . THR B 1 29 ? 9.711 2.271 -11.281 1 95.69 29 THR B C 1
ATOM 843 O O . THR B 1 29 ? 10.609 3.1 -11.398 1 95.69 29 THR B O 1
ATOM 846 N N . GLU B 1 30 ? 9.672 1.479 -10.273 1 96.12 30 GLU B N 1
ATOM 847 C CA . GLU B 1 30 ? 10.609 1.474 -9.148 1 96.12 30 GLU B CA 1
ATOM 848 C C . GLU B 1 30 ? 10.469 2.742 -8.312 1 96.12 30 GLU B C 1
ATOM 850 O O . GLU B 1 30 ? 11.305 3.016 -7.445 1 96.12 30 GLU B O 1
ATOM 855 N N . GLU B 1 31 ? 9.453 3.465 -8.562 1 96.25 31 GLU B N 1
ATOM 856 C CA . GLU B 1 31 ? 9.219 4.688 -7.805 1 96.25 31 GLU B CA 1
ATOM 857 C C . GLU B 1 31 ? 8.789 4.371 -6.375 1 96.25 31 GLU B C 1
ATOM 859 O O . GLU B 1 31 ? 7.941 3.502 -6.152 1 96.25 31 GLU B O 1
ATOM 864 N N . PRO B 1 32 ? 9.414 5.059 -5.406 1 98 32 PRO B N 1
ATOM 865 C CA . PRO B 1 32 ? 8.93 4.91 -4.031 1 98 32 PRO B CA 1
ATOM 866 C C . PRO B 1 32 ? 7.582 5.598 -3.811 1 98 32 PRO B C 1
ATOM 868 O O . PRO B 1 32 ? 7.41 6.766 -4.172 1 98 32 PRO B O 1
ATOM 871 N N . LEU B 1 33 ? 6.633 4.824 -3.26 1 98.44 33 LEU B N 1
ATOM 872 C CA . LEU B 1 33 ? 5.293 5.32 -2.951 1 98.44 33 LEU B CA 1
ATOM 873 C C . LEU B 1 33 ? 4.957 5.094 -1.482 1 98.44 33 LEU B C 1
ATOM 875 O O . LEU B 1 33 ? 5.145 3.994 -0.96 1 98.44 33 LEU B O 1
ATOM 879 N N . VAL B 1 34 ? 4.492 6.145 -0.833 1 98.69 34 VAL B N 1
ATOM 880 C CA . VAL B 1 34 ? 3.982 5.957 0.522 1 98.69 34 VAL B CA 1
ATOM 881 C C . VAL B 1 34 ? 2.598 5.316 0.471 1 98.69 34 VAL B C 1
ATOM 883 O O . VAL B 1 34 ? 1.761 5.695 -0.353 1 98.69 34 VAL B O 1
ATOM 886 N N . VAL B 1 35 ? 2.453 4.309 1.284 1 98.62 35 VAL B N 1
ATOM 887 C CA . VAL B 1 35 ? 1.161 3.65 1.448 1 98.62 35 VAL B CA 1
ATOM 888 C C . VAL B 1 35 ? 0.535 4.062 2.777 1 98.62 35 VAL B C 1
ATOM 890 O O . VAL B 1 35 ? 1.146 3.9 3.836 1 98.62 35 VAL B O 1
ATOM 893 N N . TYR B 1 36 ? -0.689 4.574 2.674 1 98.69 36 TYR B N 1
ATOM 894 C CA . TYR B 1 36 ? -1.3 5.09 3.893 1 98.69 36 TYR B CA 1
ATOM 895 C C . TYR B 1 36 ? -2.816 4.957 3.844 1 98.69 36 TYR B C 1
ATOM 897 O O . TYR B 1 36 ? -3.408 4.93 2.762 1 98.69 36 TYR B O 1
ATOM 905 N N . ARG B 1 37 ? -3.385 4.855 4.973 1 98.44 37 ARG B N 1
ATOM 906 C CA . ARG B 1 37 ? -4.809 4.594 5.152 1 98.44 37 ARG B CA 1
ATOM 907 C C . ARG B 1 37 ? -5.5 5.773 5.828 1 98.44 37 ARG B C 1
ATOM 909 O O . ARG B 1 37 ? -4.996 6.316 6.812 1 98.44 37 ARG B O 1
ATOM 916 N N . ALA B 1 38 ? -6.602 6.168 5.227 1 98.25 38 ALA B N 1
ATOM 917 C CA . ALA B 1 38 ? -7.434 7.156 5.906 1 98.25 38 ALA B CA 1
ATOM 918 C C . ALA B 1 38 ? -7.977 6.605 7.219 1 98.25 38 ALA B C 1
ATOM 920 O O . ALA B 1 38 ? -8.375 5.438 7.293 1 98.25 38 ALA B O 1
ATOM 921 N N . LEU B 1 39 ? -7.996 7.375 8.219 1 98.31 39 LEU B N 1
ATOM 922 C CA . LEU B 1 39 ? -8.562 6.953 9.492 1 98.31 39 LEU B CA 1
ATOM 923 C C . LEU B 1 39 ? -9.953 7.539 9.695 1 98.31 39 LEU B C 1
ATOM 925 O O . LEU B 1 39 ? -10.359 7.816 10.82 1 98.31 39 LEU B O 1
ATOM 929 N N . TYR B 1 40 ? -10.555 7.797 8.664 1 97.38 40 TYR B N 1
ATOM 930 C CA . TYR B 1 40 ? -11.93 8.281 8.602 1 97.38 40 TYR B CA 1
ATOM 931 C C . TYR B 1 40 ? -12.664 7.68 7.406 1 97.38 40 TYR B C 1
ATOM 933 O O . TYR B 1 40 ? -12.047 7.078 6.527 1 97.38 40 TYR B O 1
ATOM 941 N N . GLY B 1 41 ? -14 7.801 7.469 1 95.88 41 GLY B N 1
ATOM 942 C CA . GLY B 1 41 ? -14.781 7.277 6.355 1 95.88 41 GLY B CA 1
ATOM 943 C C . GLY B 1 41 ? -14.664 5.773 6.207 1 95.88 41 GLY B C 1
ATOM 944 O O . GLY B 1 41 ? -14.867 5.031 7.172 1 95.88 41 GLY B O 1
ATOM 945 N N . ASP B 1 42 ? -14.336 5.309 4.969 1 94.88 42 ASP B N 1
ATOM 946 C CA . ASP B 1 42 ? -14.289 3.883 4.656 1 94.88 42 ASP B CA 1
ATOM 947 C C . ASP B 1 42 ? -12.898 3.307 4.922 1 94.88 42 ASP B C 1
ATOM 949 O O . ASP B 1 42 ? -12.609 2.166 4.551 1 94.88 42 ASP B O 1
ATOM 953 N N . TYR B 1 43 ? -11.961 4.141 5.477 1 96.44 43 TYR B N 1
ATOM 954 C CA . TYR B 1 43 ? -10.609 3.688 5.793 1 96.44 43 TYR B CA 1
ATOM 955 C C . TYR B 1 43 ? -9.883 3.205 4.539 1 96.44 43 TYR B C 1
ATOM 957 O O . TYR B 1 43 ? -9.203 2.178 4.566 1 96.44 43 TYR B O 1
ATOM 965 N N . GLY B 1 44 ? -10.078 4.016 3.504 1 96.38 44 GLY B N 1
ATOM 966 C CA . GLY B 1 44 ? -9.492 3.676 2.219 1 96.38 44 GLY B CA 1
ATOM 967 C C . GLY B 1 44 ? -7.973 3.695 2.236 1 96.38 44 GLY B C 1
ATOM 968 O O . GLY B 1 44 ? -7.367 4.445 3.004 1 96.38 44 GLY B O 1
ATOM 969 N N . LEU B 1 45 ? -7.441 2.857 1.407 1 98 45 LEU B N 1
ATOM 970 C CA . LEU B 1 45 ? -5.996 2.781 1.222 1 98 45 LEU B CA 1
ATOM 971 C C . LEU B 1 45 ? -5.551 3.652 0.051 1 98 45 LEU B C 1
ATOM 973 O O . LEU B 1 45 ? -6.168 3.627 -1.017 1 98 45 LEU B O 1
ATOM 977 N N . TRP B 1 46 ? -4.531 4.402 0.309 1 98.38 46 TRP B N 1
ATOM 978 C CA . TRP B 1 46 ? -4.02 5.371 -0.654 1 98.38 46 TRP B CA 1
ATOM 979 C C . TRP B 1 46 ? -2.514 5.203 -0.844 1 98.38 46 TRP B C 1
ATOM 981 O O . TRP B 1 46 ? -1.829 4.664 0.027 1 98.38 46 TRP B O 1
ATOM 991 N N . THR B 1 47 ? -2.072 5.637 -1.984 1 98.56 47 THR B N 1
ATOM 992 C CA . THR B 1 47 ? -0.637 5.777 -2.205 1 98.56 47 THR B CA 1
ATOM 993 C C . THR B 1 47 ? -0.327 7.074 -2.945 1 98.56 47 THR B C 1
ATOM 995 O O . THR B 1 47 ? -1.171 7.594 -3.678 1 98.56 47 THR B O 1
ATOM 998 N N . ARG B 1 48 ? 0.839 7.57 -2.744 1 98.12 48 ARG B N 1
ATOM 999 C CA . ARG B 1 48 ? 1.339 8.758 -3.432 1 98.12 48 ARG B CA 1
ATOM 1000 C C . ARG B 1 48 ? 2.863 8.766 -3.469 1 98.12 48 ARG B C 1
ATOM 1002 O O . ARG B 1 48 ? 3.514 8.133 -2.635 1 98.12 48 ARG B O 1
ATOM 1009 N N . PRO B 1 49 ? 3.436 9.484 -4.41 1 98.12 49 PRO B N 1
ATOM 1010 C CA . PRO B 1 49 ? 4.898 9.555 -4.398 1 98.12 49 PRO B CA 1
ATOM 1011 C C . PRO B 1 49 ? 5.453 10.039 -3.061 1 98.12 49 PRO B C 1
ATOM 1013 O O . PRO B 1 49 ? 4.891 10.961 -2.453 1 98.12 49 PRO B O 1
ATOM 1016 N N . LEU B 1 50 ? 6.535 9.375 -2.666 1 98.38 50 LEU B N 1
ATOM 1017 C CA . LEU B 1 50 ? 7.145 9.672 -1.375 1 98.38 50 LEU B CA 1
ATOM 1018 C C . LEU B 1 50 ? 7.488 11.156 -1.266 1 98.38 50 LEU B C 1
ATOM 1020 O O . LEU B 1 50 ? 7.188 11.797 -0.255 1 98.38 50 LEU B O 1
ATOM 1024 N N . ASP B 1 51 ? 8.023 11.742 -2.324 1 97 51 ASP B N 1
ATOM 1025 C CA . ASP B 1 51 ? 8.453 13.133 -2.299 1 97 51 ASP B CA 1
ATOM 1026 C C . ASP B 1 51 ? 7.262 14.07 -2.113 1 97 51 ASP B C 1
ATOM 1028 O O . ASP B 1 51 ? 7.367 15.086 -1.424 1 97 51 ASP B O 1
ATOM 1032 N N . MET B 1 52 ? 6.184 13.695 -2.695 1 97.81 52 MET B N 1
ATOM 1033 C CA . MET B 1 52 ? 4.988 14.523 -2.578 1 97.81 52 MET B CA 1
ATOM 1034 C C . MET B 1 52 ? 4.402 14.438 -1.172 1 97.81 52 MET B C 1
ATOM 1036 O O . MET B 1 52 ? 3.902 15.43 -0.643 1 97.81 52 MET B O 1
ATOM 1040 N N . PHE B 1 53 ? 4.391 13.289 -0.64 1 98.31 53 PHE B N 1
ATOM 1041 C CA . PHE B 1 53 ? 3.908 13.078 0.72 1 98.31 53 PHE B CA 1
ATOM 1042 C C . PHE B 1 53 ? 4.715 13.906 1.715 1 98.31 53 PHE B C 1
ATOM 1044 O O . PHE B 1 53 ? 4.156 14.477 2.652 1 98.31 53 PHE B O 1
ATOM 1051 N N . LEU B 1 54 ? 5.957 14.039 1.509 1 97.88 54 LEU B N 1
ATOM 1052 C CA . LEU B 1 54 ? 6.867 14.664 2.463 1 97.88 54 LEU B CA 1
ATOM 1053 C C . LEU B 1 54 ? 6.988 16.156 2.195 1 97.88 54 LEU B C 1
ATOM 1055 O O . LEU B 1 54 ? 7.672 16.875 2.936 1 97.88 54 LEU B O 1
ATOM 1059 N N . GLU B 1 55 ? 6.348 16.625 1.224 1 97.56 55 GLU B N 1
ATOM 1060 C CA . GLU B 1 55 ? 6.488 18.016 0.829 1 97.56 55 GLU B CA 1
ATOM 1061 C C . GLU B 1 55 ? 5.836 18.953 1.847 1 97.56 55 GLU B C 1
ATOM 1063 O O . GLU B 1 55 ? 5.031 18.516 2.672 1 97.56 55 GLU B O 1
ATOM 1068 N N . THR B 1 56 ? 6.324 20.203 1.763 1 97.81 56 THR B N 1
ATOM 1069 C CA . THR B 1 56 ? 5.617 21.281 2.441 1 97.81 56 THR B CA 1
ATOM 1070 C C . THR B 1 56 ? 4.648 21.984 1.487 1 97.81 56 THR B C 1
ATOM 1072 O O . THR B 1 56 ? 4.883 22.016 0.278 1 97.81 56 THR B O 1
ATOM 1075 N N . VAL B 1 57 ? 3.586 22.422 2.08 1 97.56 57 VAL B N 1
ATOM 1076 C CA . VAL B 1 57 ? 2.615 23.203 1.333 1 97.56 57 VAL B CA 1
ATOM 1077 C C . VAL B 1 57 ? 2.416 24.562 2.016 1 97.56 57 VAL B C 1
ATOM 1079 O O . VAL B 1 57 ? 2.695 24.703 3.209 1 97.56 57 VAL B O 1
ATOM 1082 N N . GLU B 1 58 ? 2.039 25.562 1.208 1 97.44 58 GLU B N 1
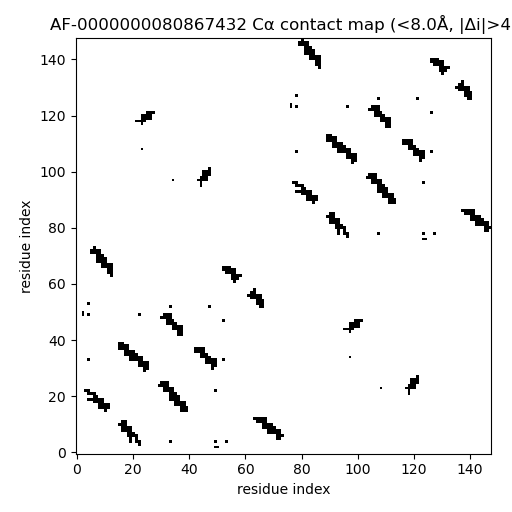ATOM 1083 C CA . GLU B 1 58 ? 1.783 26.891 1.763 1 97.44 58 GLU B CA 1
ATOM 1084 C C . GLU B 1 58 ? 0.343 27.016 2.254 1 97.44 58 GLU B C 1
ATOM 1086 O O . GLU B 1 58 ? -0.6 26.859 1.476 1 97.44 58 GLU B O 1
ATOM 1091 N N . VAL B 1 59 ? 0.212 27.25 3.535 1 96.25 59 VAL B N 1
ATOM 1092 C CA . VAL B 1 59 ? -1.089 27.5 4.148 1 96.25 59 VAL B CA 1
ATOM 1093 C C . VAL B 1 59 ? -1.085 28.859 4.828 1 96.25 59 VAL B C 1
ATOM 1095 O O . VAL B 1 59 ? -0.342 29.078 5.789 1 96.25 59 VAL B O 1
ATOM 1098 N N . GLN B 1 60 ? -1.914 29.75 4.273 1 95.19 60 GLN B N 1
ATOM 1099 C CA . GLN B 1 60 ? -1.976 31.109 4.793 1 95.19 60 GLN B CA 1
ATOM 1100 C C . GLN B 1 60 ? -0.591 31.75 4.816 1 95.19 60 GLN B C 1
ATOM 1102 O O . GLN B 1 60 ? -0.205 32.375 5.812 1 95.19 60 GLN B O 1
ATOM 1107 N N . GLY B 1 61 ? 0.18 31.422 3.893 1 95.88 61 GLY B N 1
ATOM 1108 C CA . GLY B 1 61 ? 1.474 32.062 3.723 1 95.88 61 GLY B CA 1
ATOM 1109 C C . GLY B 1 61 ? 2.586 31.375 4.492 1 95.88 61 GLY B C 1
ATOM 1110 O O . GLY B 1 61 ? 3.738 31.812 4.449 1 95.88 61 GLY B O 1
ATOM 1111 N N . GLU B 1 62 ? 2.227 30.359 5.223 1 97.31 62 GLU B N 1
ATOM 1112 C CA . GLU B 1 62 ? 3.223 29.641 6.02 1 97.31 62 GLU B CA 1
ATOM 1113 C C . GLU B 1 62 ? 3.473 28.25 5.461 1 97.31 62 GLU B C 1
ATOM 1115 O O . GLU B 1 62 ? 2.529 27.547 5.082 1 97.31 62 GLU B O 1
ATOM 1120 N N . PRO B 1 63 ? 4.742 27.953 5.316 1 97.62 63 PRO B N 1
ATOM 1121 C CA . PRO B 1 63 ? 5.059 26.578 4.91 1 97.62 63 PRO B CA 1
ATOM 1122 C C . PRO B 1 63 ? 4.785 25.562 6.016 1 97.62 63 PRO B C 1
ATOM 1124 O O . PRO B 1 63 ? 5.293 25.703 7.129 1 97.62 63 PRO B O 1
ATOM 1127 N N . VAL B 1 64 ? 3.943 24.578 5.703 1 98.06 64 VAL B N 1
ATOM 1128 C CA . VAL B 1 64 ? 3.662 23.5 6.645 1 98.06 64 VAL B CA 1
ATOM 1129 C C . VAL B 1 64 ? 3.809 22.156 5.938 1 98.06 64 VAL B C 1
ATOM 1131 O O . VAL B 1 64 ? 3.645 22.062 4.719 1 98.06 64 VAL B O 1
ATOM 1134 N N . PRO B 1 65 ? 4.121 21.094 6.742 1 98.31 65 PRO B N 1
ATOM 1135 C CA . PRO B 1 65 ? 4.152 19.781 6.094 1 98.31 65 PRO B CA 1
ATOM 1136 C C . PRO B 1 65 ? 2.791 19.359 5.547 1 98.31 65 PRO B C 1
ATOM 1138 O O . PRO B 1 65 ? 1.76 19.641 6.168 1 98.31 65 PRO B O 1
ATOM 1141 N N . ARG B 1 66 ? 2.785 18.781 4.379 1 98.5 66 ARG B N 1
ATOM 1142 C CA . ARG B 1 66 ? 1.537 18.219 3.865 1 98.5 66 ARG B CA 1
ATOM 1143 C C . ARG B 1 66 ? 0.96 17.188 4.828 1 98.5 66 ARG B C 1
ATOM 1145 O O . ARG B 1 66 ? -0.243 17.188 5.094 1 98.5 66 ARG B O 1
ATOM 1152 N N . PHE B 1 67 ? 1.783 16.266 5.266 1 98.69 67 PHE B N 1
ATOM 1153 C CA . PHE B 1 67 ? 1.487 15.305 6.32 1 98.69 67 PHE B CA 1
ATOM 1154 C C . PHE B 1 67 ? 2.477 15.438 7.469 1 98.69 67 PHE B C 1
ATOM 1156 O O . PHE B 1 67 ? 3.691 15.383 7.262 1 98.69 67 PHE B O 1
ATOM 1163 N N . ALA B 1 68 ? 1.997 15.586 8.656 1 98.38 68 ALA B N 1
ATOM 1164 C CA . ALA B 1 68 ? 2.84 15.703 9.844 1 98.38 68 ALA B CA 1
ATOM 1165 C C . ALA B 1 68 ? 2.75 14.445 10.711 1 98.38 68 ALA B C 1
ATOM 1167 O O . ALA B 1 68 ? 1.652 13.969 11.016 1 98.38 68 ALA B O 1
ATOM 1168 N N . LEU B 1 69 ? 3.916 14 11.094 1 97.88 69 LEU B N 1
ATOM 1169 C CA . LEU B 1 69 ? 3.943 12.836 11.977 1 97.88 69 LEU B CA 1
ATOM 1170 C C . LEU B 1 69 ? 3.475 13.211 13.375 1 97.88 69 LEU B C 1
ATOM 1172 O O . LEU B 1 69 ? 4.051 14.094 14.016 1 97.88 69 LEU B O 1
ATOM 1176 N N . 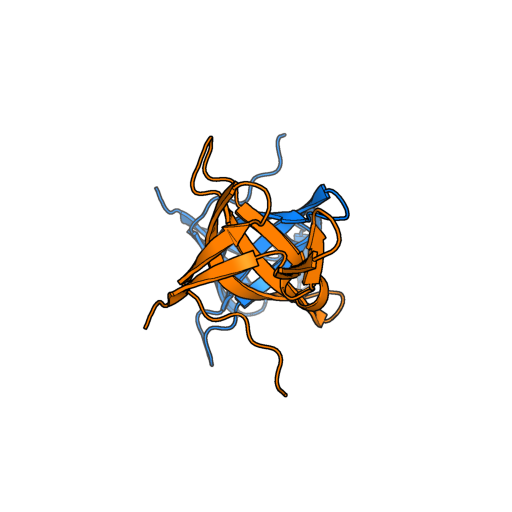GLU B 1 70 ? 2.447 12.531 13.773 1 98.25 70 GLU B N 1
ATOM 1177 C CA . GLU B 1 70 ? 1.95 12.797 15.125 1 98.25 70 GLU B CA 1
ATOM 1178 C C . GLU B 1 70 ? 2.375 11.695 16.094 1 98.25 70 GLU B C 1
ATOM 1180 O O . GLU B 1 70 ? 2.662 11.969 17.266 1 98.25 70 GLU B O 1
ATOM 1185 N N . LYS B 1 71 ? 2.32 10.508 15.641 1 97.69 71 LYS B N 1
ATOM 1186 C CA . LYS B 1 71 ? 2.695 9.352 16.453 1 97.69 71 LYS B CA 1
ATOM 1187 C C . LYS B 1 71 ? 3.432 8.305 15.617 1 97.69 71 LYS B C 1
ATOM 1189 O O . LYS B 1 71 ? 2.857 7.723 14.695 1 97.69 71 LYS B O 1
ATOM 1194 N N . ALA B 1 72 ? 4.645 8.008 16 1 95.62 72 ALA B N 1
ATOM 1195 C CA . ALA B 1 72 ? 5.441 6.996 15.312 1 95.62 72 ALA B CA 1
ATOM 1196 C C . ALA B 1 72 ? 5.145 5.598 15.844 1 95.62 72 ALA B C 1
ATOM 1198 O O . ALA B 1 72 ? 4.879 5.43 17.031 1 95.62 72 ALA B O 1
ATOM 1199 N N . PHE B 1 73 ? 5.141 4.621 14.859 1 94.69 73 PHE B N 1
ATOM 1200 C CA . PHE B 1 73 ? 5.055 3.23 15.281 1 94.69 73 PHE B CA 1
ATOM 1201 C C . PHE B 1 73 ? 6.445 2.623 15.43 1 94.69 73 PHE B C 1
ATOM 1203 O O . PHE B 1 73 ? 7.387 3.045 14.758 1 94.69 73 PHE B O 1
ATOM 1210 N N . PRO B 1 74 ? 6.641 1.729 16.438 1 85.31 74 PRO B N 1
ATOM 1211 C CA . PRO B 1 74 ? 7.953 1.101 16.594 1 85.31 74 PRO B CA 1
ATOM 1212 C C . PRO B 1 74 ? 8.43 0.379 15.336 1 85.31 74 PRO B C 1
ATOM 1214 O O . PRO B 1 74 ? 7.609 -0.057 14.523 1 85.31 74 PRO B O 1
#

Secondary structure (DSSP, 8-state):
------SEEEEETTS-EEEEEEEEEETTT--EEEEEEESSTT--EEEEEHHHHT-EEEETTEEEESEEEEEE--/------SEEEEETTS-EEEEEEEEEETTT--EEEEEEESSTT--EEEEEHHHHT-EEEETTEEEESEEEEEE--

InterPro domains:
  IPR023387 DUF1653-like domain [PF07866] (8-68)
  IPR037135 DUF1653-like domain superfamily [G3DSA:2.30.30.320] (2-73)

Sequence (148 aa):
MDKKAPRGIYRHYKGPLYEVLGVARHSETEEPLVVYRALYGDYGLWTRPLDMFLETVEVQGEPVPRFALEKAFPMDKKAPRGIYRHYKGPLYEVLGVARHSETEEPLVVYRALYGDYGLWTRPLDMFLETVEVQGEPVPRFALEKAFP

Foldseek 3Di:
DPLFDFFAWKAFPVGWIKTWPGWDQDPPPRFTKIWIFTPDDPRDIDIDGSDQQQAWDADPNDTDGRIGGDTGDD/DPLFDFFAWKAFPVGWIKTWPGWDQDPPPRFTKIWIFTPDDPRDIDIDGSDQQQAWDADPNDTDHRIGGDTGDD

Nearest PDB structures (foldseek):
  3be3-assembly1_B-2  TM=9.061E-01  e=6.366E-06  Bordetella bronchiseptica RB50
  7r81-assembly1_K1  TM=3.980E-01  e=2.602E-01  Neurospora crassa
  6aca-assembly1_A  TM=5.692E-01  e=2.083E+00  Mycobacterium tuberculosis H37Rv
  6x50-assembly1_A  TM=5.127E-01  e=2.455E+00  Escherichia coli
  6ac6-assembly2_A  TM=5.205E-01  e=2.324E+00  Mycolicibacterium smegmatis MC2 155